Protein AF-A0A5S4F509-F1 (afdb_monomer_lite)

InterPro domains:
  IPR021361 Thoeris anti-defense 2-like domain [PF11195] (25-64)

Secondary structure (DSSP, 8-state):
-EEEEEPPEEEEPPTTSHHHHH-GGGTT-EEEE--EEEEE-TTS-EEE----HHHHT-S-----

Structure (mmCIF, N/CA/C/O backbone):
data_AF-A0A5S4F509-F1
#
_entry.id   AF-A0A5S4F509-F1
#
loop_
_atom_site.group_PDB
_atom_site.id
_atom_site.type_symbol
_atom_site.label_atom_id
_atom_site.label_alt_id
_atom_site.label_comp_id
_atom_site.label_asym_id
_atom_site.label_entity_id
_atom_site.label_seq_id
_atom_site.pdbx_PDB_ins_code
_atom_site.Cartn_x
_atom_site.Cartn_y
_atom_site.Cartn_z
_atom_site.occupancy
_atom_site.B_iso_or_equiv
_atom_site.auth_seq_id
_atom_site.auth_comp_id
_atom_site.auth_asym_id
_atom_site.auth_atom_id
_atom_site.pdbx_PDB_model_num
ATOM 1 N N . MET A 1 1 ? 16.054 -0.465 -5.205 1.00 89.38 1 MET A N 1
ATOM 2 C CA . MET A 1 1 ? 14.642 -0.054 -5.317 1.00 89.38 1 MET A CA 1
ATOM 3 C C . MET A 1 1 ? 13.822 -1.288 -5.618 1.00 89.38 1 MET A C 1
ATOM 5 O O . MET A 1 1 ? 14.323 -2.146 -6.334 1.00 89.38 1 MET A O 1
ATOM 9 N N . TRP A 1 2 ? 12.634 -1.406 -5.044 1.00 91.62 2 TRP A N 1
ATOM 10 C CA . TRP A 1 2 ? 11.704 -2.505 -5.314 1.00 91.62 2 TRP A CA 1
ATOM 11 C C . TRP A 1 2 ? 10.280 -2.050 -5.005 1.00 91.62 2 TRP A C 1
ATOM 13 O O . TRP A 1 2 ? 10.088 -1.101 -4.240 1.00 91.62 2 TRP A O 1
ATOM 23 N N . ILE A 1 3 ? 9.303 -2.719 -5.610 1.00 92.81 3 ILE A N 1
ATOM 24 C CA . ILE A 1 3 ? 7.879 -2.510 -5.343 1.00 92.81 3 ILE A CA 1
ATOM 25 C C . ILE A 1 3 ? 7.310 -3.697 -4.572 1.00 92.81 3 ILE A C 1
ATOM 27 O O . ILE A 1 3 ? 7.795 -4.821 -4.695 1.00 92.81 3 ILE A O 1
ATOM 31 N N . VAL A 1 4 ? 6.282 -3.449 -3.769 1.00 94.00 4 VAL A N 1
ATOM 32 C CA . VAL A 1 4 ? 5.561 -4.490 -3.037 1.00 94.00 4 VAL A CA 1
ATOM 33 C C . VAL A 1 4 ? 4.066 -4.247 -3.111 1.00 94.00 4 VAL A C 1
ATOM 35 O O . VAL A 1 4 ? 3.591 -3.124 -2.948 1.00 94.00 4 VAL A O 1
ATOM 38 N N . ARG A 1 5 ? 3.307 -5.324 -3.316 1.00 93.56 5 ARG A N 1
ATOM 39 C CA . ARG A 1 5 ? 1.855 -5.292 -3.172 1.00 93.56 5 ARG A CA 1
ATOM 40 C C . ARG A 1 5 ? 1.498 -5.320 -1.691 1.00 93.56 5 ARG A C 1
ATOM 42 O O . ARG A 1 5 ? 1.658 -6.349 -1.034 1.00 93.56 5 ARG A O 1
ATOM 49 N N . VAL A 1 6 ? 0.946 -4.224 -1.190 1.00 94.94 6 VAL A N 1
ATOM 50 C CA . VAL A 1 6 ? 0.331 -4.184 0.136 1.00 94.94 6 VAL A CA 1
ATOM 51 C C . VAL A 1 6 ? -1.069 -4.793 0.015 1.00 94.94 6 VAL A C 1
ATOM 53 O O . VAL A 1 6 ? -1.898 -4.286 -0.750 1.00 94.94 6 VAL A O 1
ATOM 56 N N . PRO A 1 7 ? -1.363 -5.914 0.702 1.00 95.50 7 PRO A N 1
ATOM 57 C CA . PRO A 1 7 ? -2.682 -6.520 0.631 1.00 95.50 7 PRO A CA 1
ATOM 58 C C . PRO A 1 7 ? -3.728 -5.592 1.254 1.00 95.50 7 PRO A C 1
ATOM 60 O O . PRO A 1 7 ? -3.485 -4.931 2.264 1.00 95.50 7 PRO A O 1
ATOM 63 N N . GLY A 1 8 ? -4.919 -5.583 0.658 1.00 95.62 8 GLY A N 1
ATOM 64 C CA . GLY A 1 8 ? -6.068 -4.921 1.256 1.00 95.62 8 GLY A CA 1
ATOM 65 C C . GLY A 1 8 ? -6.460 -5.588 2.571 1.00 95.62 8 GLY A C 1
ATOM 66 O O . GLY A 1 8 ? -6.201 -6.773 2.790 1.00 95.62 8 GLY A O 1
ATOM 67 N N . SER A 1 9 ? -7.087 -4.827 3.457 1.00 96.38 9 SER A N 1
ATOM 68 C CA . SER A 1 9 ? -7.547 -5.321 4.753 1.00 96.38 9 SER A CA 1
ATOM 69 C C . SER A 1 9 ? -8.708 -4.487 5.282 1.00 96.38 9 SER A C 1
ATOM 71 O O . SER A 1 9 ? -8.921 -3.348 4.876 1.00 96.38 9 SER A O 1
ATOM 73 N N . THR A 1 10 ? -9.478 -5.061 6.202 1.00 97.88 10 THR A N 1
ATOM 74 C CA . THR A 1 10 ? -10.403 -4.278 7.025 1.00 97.88 10 THR A CA 1
ATOM 75 C C . THR A 1 10 ? -9.689 -3.924 8.317 1.00 97.88 10 THR A C 1
ATOM 77 O O . THR A 1 10 ? -9.227 -4.817 9.026 1.00 97.88 10 THR A O 1
ATOM 80 N N . ILE A 1 11 ? -9.580 -2.631 8.611 1.00 96.88 11 ILE A N 1
ATOM 81 C CA . ILE A 1 11 ? -8.868 -2.136 9.791 1.00 96.88 11 ILE A CA 1
ATOM 82 C C . ILE A 1 11 ? -9.743 -1.174 10.579 1.00 96.88 11 ILE A C 1
ATOM 84 O O . ILE A 1 11 ? -10.541 -0.431 10.008 1.00 96.88 11 ILE A O 1
ATOM 88 N N . THR A 1 12 ? -9.547 -1.152 11.893 1.00 98.31 12 THR A N 1
ATOM 89 C CA . THR A 1 12 ? -9.969 -0.026 12.728 1.00 98.31 12 THR A CA 1
ATOM 90 C C . THR A 1 12 ? -8.827 0.980 12.776 1.00 98.31 12 THR A C 1
ATOM 92 O O . THR A 1 12 ? -7.695 0.614 13.099 1.00 98.31 12 THR A O 1
ATOM 95 N N . VAL A 1 13 ? -9.100 2.237 12.430 1.00 97.81 13 VAL A N 1
ATOM 96 C CA . VAL A 1 13 ? -8.063 3.274 12.344 1.00 97.81 13 VAL A CA 1
ATOM 97 C C . VAL A 1 13 ? -7.557 3.643 13.746 1.00 97.81 13 VAL A C 1
ATOM 99 O O . VAL A 1 13 ? -8.312 4.151 14.575 1.00 97.81 13 VAL A O 1
ATOM 102 N N . ASP A 1 14 ? -6.268 3.398 14.004 1.00 98.06 14 ASP A N 1
ATOM 103 C CA . ASP A 1 14 ? -5.564 3.759 15.246 1.00 98.06 14 ASP A CA 1
ATOM 104 C C . ASP A 1 14 ? -4.875 5.127 15.088 1.00 98.06 14 ASP A C 1
ATOM 106 O O . ASP A 1 14 ? -4.161 5.364 14.111 1.00 98.06 14 ASP A O 1
ATOM 110 N N . ALA A 1 15 ? -5.057 6.015 16.071 1.00 97.62 15 ALA A N 1
ATOM 111 C CA . ALA A 1 15 ? -4.524 7.382 16.069 1.00 97.62 15 ALA A CA 1
ATOM 112 C C . ALA A 1 15 ? -2.986 7.473 15.989 1.00 97.62 15 ALA A C 1
ATOM 114 O O . ALA A 1 15 ? -2.445 8.498 15.586 1.00 97.62 15 ALA A O 1
ATOM 115 N N . ARG A 1 16 ? -2.259 6.418 16.378 1.00 97.75 16 ARG A N 1
ATOM 116 C CA . ARG A 1 16 ? -0.786 6.363 16.362 1.00 97.75 16 ARG A CA 1
ATOM 117 C C . ARG A 1 16 ? -0.228 5.835 15.043 1.00 97.75 16 ARG A C 1
ATOM 119 O O . ARG A 1 16 ? 0.988 5.770 14.883 1.00 97.75 16 ARG A O 1
ATOM 126 N N . ARG A 1 17 ? -1.087 5.393 14.121 1.00 96.38 17 ARG A N 1
ATOM 127 C CA . ARG A 1 17 ? -0.685 4.898 12.800 1.00 96.38 17 ARG A CA 1
ATOM 128 C C . ARG A 1 17 ? -0.771 6.022 11.763 1.00 96.38 17 ARG A C 1
ATOM 130 O O . ARG A 1 17 ? -1.591 6.922 11.933 1.00 96.38 17 ARG A O 1
ATOM 137 N N . PRO A 1 18 ? 0.006 5.948 10.664 1.00 94.69 18 PRO A N 1
ATOM 138 C CA . PRO A 1 18 ? 0.047 7.009 9.655 1.00 94.69 18 PRO A CA 1
ATOM 139 C C . PRO A 1 18 ? -1.334 7.448 9.149 1.00 94.69 18 PRO A C 1
ATOM 141 O O . PRO A 1 18 ? -1.604 8.641 9.081 1.00 94.69 18 PRO A O 1
ATOM 144 N N . LEU A 1 19 ? -2.245 6.503 8.886 1.00 94.94 19 LEU A N 1
ATOM 145 C CA . LEU A 1 19 ? -3.605 6.824 8.440 1.00 94.94 19 LEU A CA 1
ATOM 146 C C . LEU A 1 19 ? -4.405 7.622 9.484 1.00 94.94 19 LEU A C 1
ATOM 148 O O . LEU A 1 19 ? -5.098 8.562 9.119 1.00 94.94 19 LEU A O 1
ATOM 152 N N . GLY A 1 20 ? -4.294 7.285 10.773 1.00 97.44 20 GLY A N 1
ATOM 153 C CA . GLY A 1 20 ? -4.986 8.014 11.842 1.00 97.44 20 GLY A CA 1
ATOM 154 C C . GLY A 1 20 ? -4.408 9.406 12.095 1.00 97.44 20 GLY A C 1
ATOM 155 O O . GLY A 1 20 ? -5.139 10.304 12.497 1.00 97.44 20 GLY A O 1
ATOM 156 N N . GLN A 1 21 ? -3.117 9.604 11.819 1.00 97.56 21 GLN A N 1
ATOM 157 C CA . GLN A 1 21 ? -2.486 10.926 11.862 1.00 97.56 21 GLN A CA 1
ATOM 158 C C . GLN A 1 21 ? -2.885 11.788 10.656 1.00 97.56 21 GLN A C 1
ATOM 160 O O . GLN A 1 21 ? -3.081 12.990 10.805 1.00 97.56 21 GLN A O 1
ATOM 165 N N . ALA A 1 22 ? -3.014 11.175 9.475 1.00 96.62 22 ALA A N 1
ATOM 166 C CA . ALA A 1 22 ? -3.372 11.859 8.234 1.00 96.62 22 ALA A CA 1
ATOM 167 C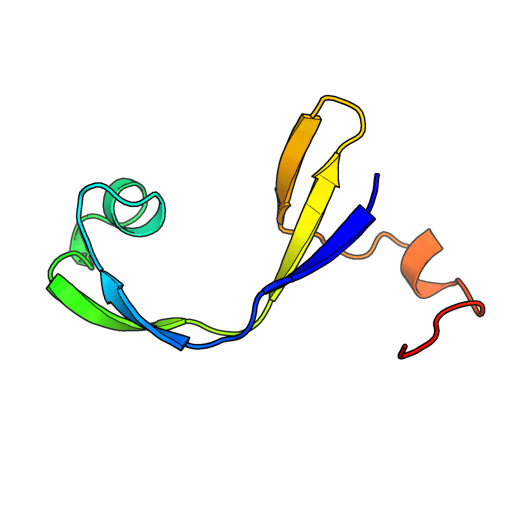 C . ALA A 1 22 ? -4.876 12.167 8.109 1.00 96.62 22 ALA A C 1
ATOM 169 O O . ALA A 1 22 ? -5.231 13.158 7.479 1.00 96.62 22 ALA A O 1
ATOM 170 N N . ALA A 1 23 ? -5.742 11.341 8.706 1.00 97.25 23 ALA A N 1
ATOM 171 C CA . ALA A 1 23 ? -7.200 11.495 8.700 1.00 97.25 23 ALA A CA 1
ATOM 172 C C . ALA A 1 23 ? -7.793 11.269 10.111 1.00 97.25 23 ALA A C 1
ATOM 174 O O . ALA A 1 23 ? -8.386 10.213 10.381 1.00 97.25 23 ALA A O 1
ATOM 175 N N . PRO A 1 24 ? -7.619 12.222 11.050 1.00 97.88 24 PRO A N 1
ATOM 176 C CA . PRO A 1 24 ? -8.054 12.076 12.442 1.00 97.88 24 PRO A CA 1
ATOM 177 C C . PRO A 1 24 ? -9.552 11.778 12.617 1.00 97.88 24 PRO A C 1
ATOM 179 O O . PRO A 1 24 ? -9.945 11.086 13.553 1.00 97.88 24 PRO A O 1
ATOM 182 N N . GLU A 1 25 ? -10.401 12.246 11.704 1.00 98.19 25 GLU A N 1
ATOM 183 C CA . GLU A 1 25 ? -11.850 12.011 11.681 1.00 98.19 25 GLU A CA 1
ATOM 184 C C . GLU A 1 25 ? -12.245 10.543 11.439 1.00 98.19 25 GLU A C 1
ATOM 186 O O . GLU A 1 25 ? -13.392 10.145 11.693 1.00 98.19 25 GLU A O 1
ATOM 191 N N . LEU A 1 26 ? -11.302 9.730 10.952 1.00 97.81 26 LEU A N 1
ATOM 192 C CA . LEU A 1 26 ? -11.478 8.296 10.759 1.00 97.81 26 LEU A CA 1
ATOM 193 C C . LEU A 1 26 ? -11.056 7.475 11.980 1.00 97.81 26 LEU A C 1
ATOM 195 O O . LEU A 1 26 ? -11.373 6.288 12.019 1.00 97.81 26 LEU A O 1
ATOM 199 N N . VAL A 1 27 ? -10.382 8.060 12.978 1.00 98.44 27 VAL A N 1
ATOM 200 C CA . VAL A 1 27 ? -9.921 7.335 14.174 1.00 98.44 27 VAL A CA 1
ATOM 201 C C . VAL A 1 27 ? -11.089 6.624 14.861 1.00 98.44 27 VAL A C 1
ATOM 203 O O . VAL A 1 27 ? -12.147 7.201 15.107 1.00 98.44 27 VAL A O 1
ATOM 206 N N . GLY A 1 28 ? -10.897 5.338 15.157 1.00 98.19 28 GLY A N 1
ATOM 207 C CA . GLY A 1 28 ? -11.920 4.468 15.739 1.00 98.19 28 GLY A CA 1
ATOM 208 C C . GLY A 1 28 ? -12.950 3.927 14.742 1.00 98.19 28 GLY A C 1
ATOM 209 O O . GLY A 1 28 ? -13.694 3.014 15.094 1.00 98.19 28 GLY A O 1
ATOM 210 N N . ARG A 1 29 ? -12.988 4.418 13.494 1.00 98.44 29 ARG A N 1
ATOM 211 C CA . ARG A 1 29 ? -13.842 3.847 12.444 1.00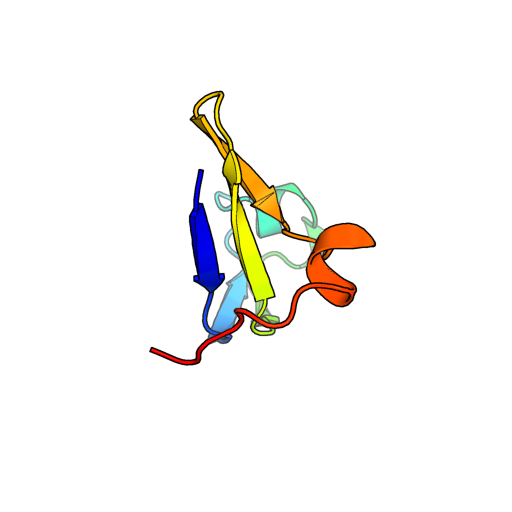 98.44 29 ARG A CA 1
ATOM 212 C C . ARG A 1 29 ? -13.206 2.598 11.852 1.00 98.44 29 ARG A C 1
ATOM 214 O O . ARG A 1 29 ? -11.991 2.526 11.658 1.00 98.44 29 ARG A O 1
ATOM 221 N N . THR A 1 30 ? -14.055 1.639 11.506 1.00 98.31 30 THR A N 1
ATOM 222 C CA . THR A 1 30 ? -13.677 0.501 10.671 1.00 98.31 30 THR A CA 1
ATOM 223 C C . THR A 1 30 ? -13.795 0.898 9.206 1.00 98.31 30 THR A C 1
ATOM 225 O O . THR A 1 30 ? -14.849 1.358 8.769 1.00 98.31 30 THR A O 1
ATOM 228 N N . VAL A 1 31 ? -12.714 0.725 8.449 1.00 97.62 31 VAL A N 1
ATOM 229 C CA . VAL A 1 31 ? -12.649 1.051 7.021 1.00 97.62 31 VAL A CA 1
ATOM 230 C C . VAL A 1 31 ? -12.144 -0.144 6.223 1.00 97.62 31 VAL A C 1
ATOM 232 O O . VAL A 1 31 ? -11.352 -0.953 6.712 1.00 97.62 31 VAL A O 1
ATOM 235 N N . THR A 1 32 ? -12.596 -0.244 4.974 1.00 97.94 32 THR A N 1
ATOM 236 C CA . THR A 1 32 ? -12.000 -1.151 3.988 1.00 97.94 32 THR A CA 1
ATOM 237 C C . THR A 1 32 ? -10.805 -0.447 3.358 1.00 97.94 32 THR A C 1
ATOM 239 O O . THR A 1 32 ? -10.971 0.515 2.611 1.00 97.94 32 THR A O 1
ATOM 242 N N . TYR A 1 33 ? -9.600 -0.903 3.688 1.00 95.38 33 TYR A N 1
ATOM 243 C CA . TYR A 1 33 ? -8.352 -0.391 3.139 1.00 95.38 33 TYR A CA 1
ATOM 244 C C . TYR A 1 33 ? -7.972 -1.207 1.905 1.00 95.38 33 TYR A C 1
ATOM 246 O O . TYR A 1 33 ? -7.724 -2.411 1.995 1.00 95.38 33 TYR A O 1
ATOM 254 N N . GLN A 1 34 ? -7.987 -0.564 0.740 1.00 96.25 34 GLN A N 1
ATOM 255 C CA . GLN A 1 34 ? -7.823 -1.253 -0.535 1.00 96.25 34 GLN A CA 1
ATOM 256 C C . GLN A 1 34 ? -6.364 -1.666 -0.785 1.00 96.25 34 GLN A C 1
ATOM 258 O O . GLN A 1 34 ? -5.437 -0.991 -0.321 1.00 96.25 34 GLN A O 1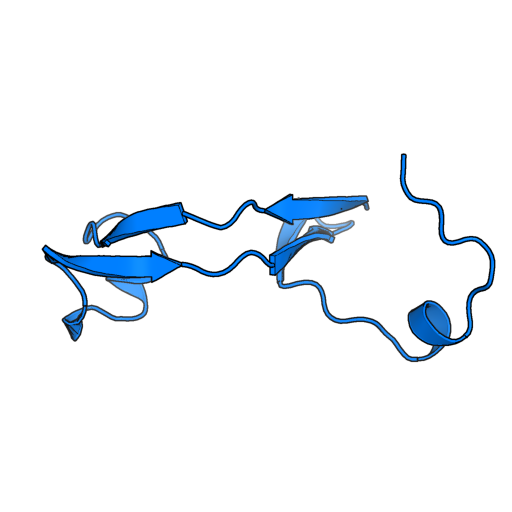
ATOM 263 N N . PRO A 1 35 ? -6.138 -2.773 -1.519 1.00 96.31 35 PRO A N 1
ATOM 264 C CA . PRO A 1 35 ? -4.794 -3.148 -1.937 1.00 96.31 35 PRO A CA 1
ATOM 265 C C . PRO A 1 35 ? -4.178 -2.049 -2.810 1.00 96.31 35 PRO A C 1
ATOM 267 O O . PRO A 1 35 ? -4.862 -1.451 -3.639 1.00 96.31 35 PRO A O 1
ATOM 270 N N . HIS A 1 36 ? -2.885 -1.810 -2.634 1.00 94.69 36 HIS A N 1
ATOM 271 C CA . HIS A 1 36 ? -2.101 -0.829 -3.387 1.00 94.69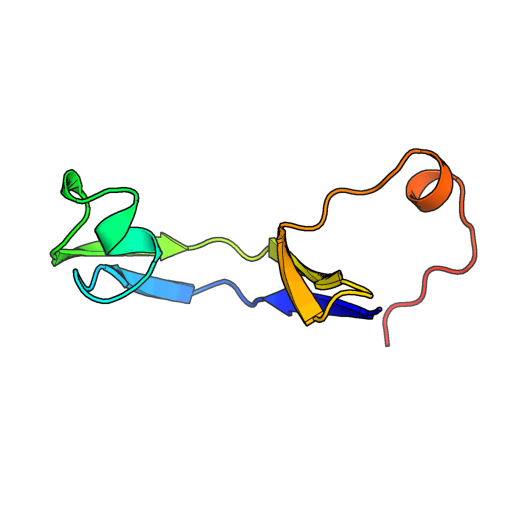 36 HIS A CA 1
ATOM 272 C C . HIS A 1 36 ? -0.649 -1.308 -3.483 1.00 94.69 36 HIS A C 1
ATOM 274 O O . HIS A 1 36 ? -0.301 -2.387 -2.991 1.00 94.69 36 HIS A O 1
ATOM 280 N N . ILE A 1 37 ? 0.185 -0.532 -4.167 1.00 95.50 37 ILE A N 1
ATOM 281 C CA . ILE A 1 37 ? 1.603 -0.822 -4.339 1.00 95.50 37 ILE A CA 1
ATOM 282 C C . ILE A 1 37 ? 2.391 0.294 -3.671 1.00 95.50 37 ILE A C 1
ATOM 284 O O . ILE A 1 37 ? 2.137 1.469 -3.926 1.00 95.50 37 ILE A O 1
ATOM 288 N N . ASP A 1 38 ? 3.363 -0.097 -2.860 1.00 96.56 38 ASP A N 1
ATOM 289 C CA . ASP A 1 38 ? 4.367 0.803 -2.312 1.00 96.56 38 ASP A CA 1
ATOM 290 C C . ASP A 1 38 ? 5.720 0.527 -2.969 1.00 96.56 38 ASP A C 1
ATOM 292 O O . ASP A 1 38 ? 6.015 -0.592 -3.398 1.00 96.56 38 ASP A O 1
ATOM 296 N N . MET A 1 39 ? 6.562 1.552 -3.018 1.00 96.38 39 MET A N 1
ATOM 297 C CA . MET A 1 39 ? 7.935 1.481 -3.493 1.00 96.38 39 MET A CA 1
ATOM 298 C C . MET A 1 39 ? 8.899 1.784 -2.351 1.00 96.38 39 MET A C 1
ATOM 300 O O . MET A 1 39 ? 8.770 2.808 -1.680 1.00 96.38 39 MET A O 1
ATOM 304 N N . PHE A 1 40 ? 9.921 0.942 -2.198 1.00 96.62 40 PHE A N 1
ATOM 305 C CA . PHE A 1 40 ? 11.119 1.292 -1.444 1.00 96.62 40 PHE A CA 1
ATOM 306 C C . PHE A 1 40 ? 12.120 1.997 -2.362 1.00 96.62 40 PHE A C 1
ATOM 308 O O . PHE A 1 40 ? 12.702 1.381 -3.266 1.00 96.62 40 PHE A O 1
ATOM 315 N N . THR A 1 41 ? 12.310 3.293 -2.139 1.00 95.25 41 THR A N 1
ATOM 316 C CA . THR A 1 41 ? 13.124 4.180 -2.974 1.00 95.25 41 THR A CA 1
ATOM 317 C C . THR A 1 41 ? 14.626 3.947 -2.770 1.00 95.25 41 THR A C 1
ATOM 319 O O . THR A 1 41 ? 15.068 3.305 -1.815 1.00 95.25 41 THR A O 1
ATOM 322 N N . ALA A 1 42 ? 15.454 4.467 -3.682 1.00 95.19 42 ALA A N 1
ATOM 323 C CA . ALA A 1 42 ? 16.913 4.342 -3.590 1.00 95.19 42 ALA A CA 1
ATOM 324 C C . ALA A 1 42 ? 17.520 5.065 -2.369 1.00 95.19 42 ALA A C 1
ATOM 326 O O . ALA A 1 42 ? 18.581 4.671 -1.894 1.00 95.19 42 ALA A O 1
ATOM 327 N N . ASP A 1 43 ? 16.839 6.086 -1.846 1.00 96.31 43 ASP A N 1
ATOM 328 C CA . ASP A 1 43 ? 17.218 6.847 -0.650 1.00 96.31 43 ASP A CA 1
ATOM 329 C C . ASP A 1 43 ? 16.606 6.292 0.651 1.00 96.31 43 ASP A C 1
ATOM 331 O O . ASP A 1 43 ? 16.678 6.937 1.696 1.00 96.31 43 ASP A O 1
ATOM 335 N N . GLY A 1 44 ? 16.029 5.086 0.612 1.00 96.69 44 GLY A N 1
ATOM 336 C CA . GLY A 1 44 ? 15.599 4.361 1.807 1.00 96.69 44 GLY A CA 1
ATOM 337 C C . GLY A 1 44 ? 14.243 4.781 2.376 1.00 96.69 44 GLY A C 1
ATOM 338 O O . GLY A 1 44 ? 14.015 4.637 3.578 1.00 96.69 44 GLY A O 1
ATOM 339 N N . ARG A 1 45 ? 13.344 5.317 1.545 1.00 96.62 45 ARG A N 1
ATOM 340 C CA . ARG A 1 45 ? 11.994 5.752 1.934 1.00 96.62 45 ARG A CA 1
ATOM 341 C C .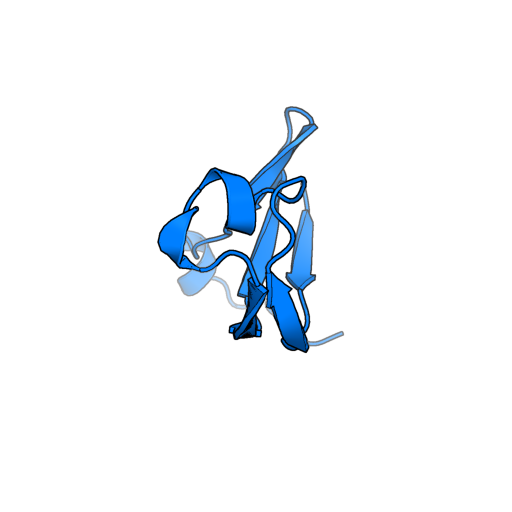 ARG A 1 45 ? 10.933 4.828 1.339 1.00 96.62 45 ARG A C 1
ATOM 343 O O . ARG A 1 45 ? 11.191 4.119 0.371 1.00 96.62 45 ARG A O 1
ATOM 350 N N . ILE A 1 46 ? 9.736 4.849 1.924 1.00 95.94 46 ILE A N 1
ATOM 351 C CA . ILE A 1 46 ? 8.552 4.173 1.380 1.00 95.94 46 ILE A CA 1
ATOM 352 C C . ILE A 1 46 ? 7.608 5.238 0.831 1.00 95.94 46 ILE A C 1
ATOM 354 O O . ILE A 1 46 ? 7.274 6.187 1.542 1.00 95.94 46 ILE A O 1
ATOM 358 N N . VAL A 1 47 ? 7.192 5.079 -0.422 1.00 95.06 47 VAL A N 1
ATOM 359 C CA . VAL A 1 47 ? 6.216 5.953 -1.084 1.00 95.06 47 VAL A CA 1
ATOM 360 C C . VAL A 1 47 ? 5.154 5.113 -1.792 1.00 95.06 47 VAL A C 1
ATOM 362 O O . VAL A 1 47 ? 5.486 4.023 -2.262 1.00 95.06 47 VAL A O 1
ATOM 365 N N . PRO A 1 48 ? 3.915 5.612 -1.940 1.00 95.25 48 PRO A N 1
ATOM 366 C CA . PRO A 1 48 ? 2.957 5.004 -2.852 1.00 95.25 48 PRO A CA 1
ATOM 367 C C . PRO A 1 48 ? 3.555 4.950 -4.258 1.00 95.25 48 PRO A C 1
ATOM 369 O O . PRO A 1 48 ? 4.050 5.961 -4.765 1.00 95.25 48 PRO A O 1
ATOM 372 N N . TRP A 1 49 ? 3.535 3.777 -4.881 1.00 95.31 49 TRP A N 1
ATOM 373 C CA . TRP A 1 49 ? 4.021 3.623 -6.243 1.00 95.31 49 TRP A CA 1
ATOM 374 C C . TRP A 1 49 ? 2.935 4.014 -7.241 1.00 95.31 49 TRP A C 1
ATOM 376 O O . TRP A 1 49 ? 1.776 3.610 -7.125 1.00 95.31 49 TRP A O 1
ATOM 386 N N . VAL A 1 50 ? 3.335 4.775 -8.251 1.00 91.31 50 VAL A N 1
ATOM 387 C CA . VAL A 1 50 ? 2.515 5.102 -9.414 1.00 91.31 50 VAL A CA 1
ATOM 388 C C . VAL A 1 50 ? 3.343 4.749 -10.638 1.00 91.31 50 VAL A C 1
ATOM 390 O O . VAL A 1 50 ? 4.509 5.137 -10.711 1.00 91.31 50 VAL A O 1
ATOM 393 N N . ALA A 1 51 ? 2.743 4.023 -11.580 1.00 90.50 51 ALA A N 1
ATOM 394 C CA . ALA A 1 51 ? 3.410 3.659 -12.822 1.00 90.50 51 ALA A CA 1
ATOM 395 C C . ALA A 1 51 ? 3.860 4.915 -13.578 1.00 90.50 51 ALA A C 1
ATOM 397 O O . ALA A 1 51 ? 3.059 5.821 -13.830 1.00 90.50 51 ALA A O 1
ATOM 398 N N . SER A 1 52 ? 5.139 4.970 -13.943 1.00 89.44 52 SER A N 1
ATOM 399 C CA . SER A 1 52 ? 5.636 5.947 -14.907 1.00 89.44 52 SER A CA 1
ATOM 400 C C . SER A 1 52 ? 5.204 5.570 -16.329 1.00 89.44 52 SER A C 1
ATOM 402 O O . SER A 1 52 ? 4.746 4.460 -16.583 1.00 89.44 52 SER A O 1
ATOM 404 N N . GLN A 1 53 ? 5.369 6.484 -17.288 1.00 92.19 53 GLN A N 1
ATOM 405 C CA . GLN A 1 53 ? 5.103 6.159 -18.697 1.00 92.19 53 GLN A CA 1
ATOM 406 C C . GLN A 1 53 ? 5.992 5.006 -19.185 1.00 92.19 53 GLN A C 1
ATOM 408 O O . GLN A 1 53 ? 5.500 4.088 -19.823 1.00 92.19 53 GLN A O 1
ATOM 413 N N . SER A 1 54 ? 7.273 4.995 -18.805 1.00 91.38 54 SER A N 1
ATOM 414 C CA . SER A 1 54 ? 8.187 3.907 -19.166 1.00 91.38 54 SER A CA 1
ATOM 415 C C . SER A 1 54 ? 7.832 2.577 -18.502 1.00 91.38 54 SER A C 1
ATOM 417 O O . SER A 1 54 ? 8.057 1.538 -19.106 1.00 91.38 54 SER A O 1
ATOM 419 N N . ASP A 1 55 ? 7.257 2.599 -17.295 1.00 90.25 55 ASP A N 1
ATOM 420 C CA . ASP A 1 55 ? 6.740 1.387 -16.648 1.00 90.25 55 ASP A CA 1
ATOM 421 C C . ASP A 1 55 ? 5.568 0.789 -17.443 1.00 90.25 55 ASP A C 1
ATOM 423 O O . ASP A 1 55 ? 5.461 -0.428 -17.551 1.00 90.25 55 ASP A O 1
ATOM 427 N N . LEU A 1 56 ? 4.692 1.633 -18.001 1.00 89.56 56 LEU A N 1
ATOM 428 C CA . LEU A 1 56 ? 3.541 1.198 -18.803 1.00 89.56 56 LEU A CA 1
ATOM 429 C C . LEU A 1 56 ? 3.939 0.667 -20.186 1.00 89.56 56 LEU A C 1
ATOM 431 O O . LEU A 1 56 ? 3.259 -0.214 -20.704 1.00 89.56 56 LEU A O 1
ATOM 435 N N . ASP A 1 57 ? 5.018 1.199 -20.761 1.00 95.25 57 ASP A N 1
ATOM 436 C CA . ASP A 1 57 ? 5.551 0.789 -22.067 1.00 95.25 57 ASP A CA 1
ATOM 437 C C . ASP A 1 57 ? 6.492 -0.433 -21.979 1.00 95.25 57 ASP A C 1
ATOM 439 O O . ASP A 1 57 ? 7.020 -0.881 -22.997 1.00 95.25 57 ASP A O 1
ATOM 443 N N . ALA A 1 58 ? 6.751 -0.955 -20.777 1.00 93.44 58 ALA A N 1
ATOM 444 C CA . ALA A 1 58 ? 7.633 -2.097 -20.570 1.00 93.44 58 ALA A CA 1
ATOM 445 C C . ALA A 1 58 ? 6.909 -3.439 -20.799 1.00 93.44 58 ALA A C 1
ATOM 447 O O . ALA A 1 58 ? 5.787 -3.641 -20.340 1.00 93.44 58 ALA A O 1
ATOM 448 N N . ASP A 1 59 ? 7.588 -4.387 -21.451 1.00 93.31 59 ASP A N 1
ATOM 449 C CA . ASP A 1 59 ? 7.056 -5.722 -21.783 1.00 93.31 59 ASP A CA 1
ATOM 450 C C . ASP A 1 59 ? 7.591 -6.843 -20.864 1.00 93.31 59 ASP A C 1
ATOM 452 O O . ASP A 1 59 ? 7.283 -8.020 -21.058 1.00 93.31 59 ASP A O 1
ATOM 456 N N . ASP A 1 60 ? 8.419 -6.513 -19.870 1.00 90.56 60 ASP A N 1
ATOM 457 C CA . ASP A 1 60 ? 9.102 -7.470 -18.987 1.00 90.56 60 ASP A CA 1
ATOM 458 C C . ASP A 1 60 ? 8.373 -7.723 -17.655 1.00 90.56 60 ASP A C 1
ATOM 460 O O . ASP A 1 60 ? 8.902 -8.382 -16.754 1.00 90.56 60 ASP A O 1
ATOM 464 N N . TRP A 1 61 ? 7.130 -7.252 -17.532 1.00 84.44 61 TRP A N 1
ATOM 465 C CA . TRP A 1 61 ? 6.293 -7.510 -16.365 1.00 84.44 61 TRP A CA 1
ATOM 466 C C . TRP A 1 61 ? 5.960 -8.998 -16.235 1.00 84.44 61 TRP A C 1
ATOM 468 O O . TRP A 1 61 ? 5.387 -9.615 -17.134 1.00 84.44 61 TRP A O 1
ATOM 478 N N . ALA A 1 62 ? 6.238 -9.564 -15.061 1.00 81.38 62 ALA A N 1
ATOM 479 C CA . ALA A 1 62 ? 5.859 -10.928 -14.713 1.00 81.38 62 ALA A CA 1
ATOM 480 C C . ALA A 1 62 ? 5.143 -10.969 -13.359 1.00 81.38 62 ALA A C 1
ATOM 482 O O . ALA A 1 62 ? 5.535 -10.294 -12.406 1.00 81.38 62 ALA A O 1
ATOM 483 N N . VAL A 1 63 ? 4.101 -11.798 -13.265 1.00 76.56 63 VAL A N 1
ATOM 484 C CA . VAL A 1 63 ? 3.510 -12.187 -11.979 1.00 76.56 63 VAL A CA 1
ATOM 485 C C . VAL A 1 63 ? 4.322 -13.366 -11.445 1.00 76.56 63 VAL A C 1
ATOM 487 O O . VAL A 1 63 ? 4.330 -14.426 -12.071 1.00 76.56 63 VAL A O 1
ATOM 490 N N . VAL A 1 64 ? 5.015 -13.161 -10.324 1.00 74.62 64 VAL A N 1
ATOM 491 C CA . VAL A 1 64 ? 5.878 -14.148 -9.644 1.00 74.62 64 VAL A CA 1
ATOM 492 C C . VAL A 1 64 ? 5.310 -14.575 -8.301 1.00 74.62 64 VAL A C 1
ATOM 494 O O . VAL A 1 64 ? 4.713 -13.718 -7.610 1.00 74.62 64 VAL A O 1
#

Organism: NCBI:txid103838

pLDDT: mean 94.36, std 4.72, range [74.62, 98.44]

Sequence (64 aa):
MWIVRVPGSTITVDARRPLGQAAPELVG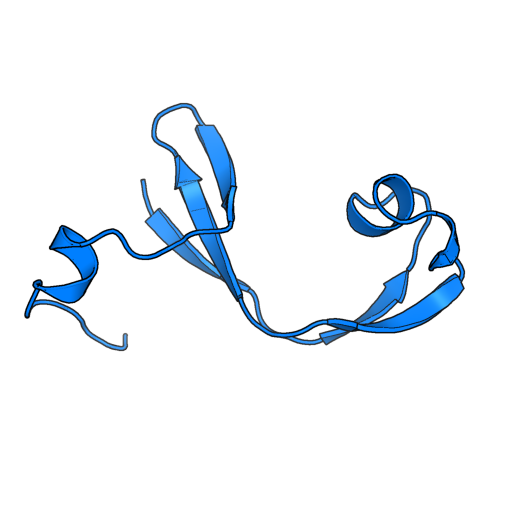RTVTYQPHIDMFTADGRIVPWVASQSDLDADDWAVV

Radius of gyration: 14.99 Å; chains: 1; bounding box: 31×26×38 Å

Foldseek 3Di:
DDKDKDAKDWDQDDCPDPVCVVCVVSHRPTDTGHIFMWDQDPVGDIDGDDQDPVNVVDPPDDDD